Protein AF-A0A167TDJ9-F1 (afdb_monomer)

pLDDT: mean 86.51, std 13.33, range [45.44, 98.12]

Structure (mmCIF, N/CA/C/O backbone):
data_AF-A0A167TDJ9-F1
#
_entry.id   AF-A0A167TDJ9-F1
#
loop_
_atom_site.group_PDB
_atom_site.id
_atom_site.type_symbol
_atom_site.label_atom_id
_atom_site.label_alt_id
_atom_site.label_comp_id
_atom_site.label_asym_id
_atom_site.label_entity_id
_atom_site.label_seq_id
_atom_site.pdbx_PDB_ins_code
_atom_site.Cartn_x
_atom_site.Cartn_y
_atom_site.Cartn_z
_atom_site.occupancy
_atom_site.B_iso_or_equiv
_atom_site.auth_seq_id
_atom_site.auth_comp_id
_atom_site.auth_asym_id
_atom_site.auth_atom_id
_atom_site.pdbx_PDB_model_num
ATOM 1 N N . MET A 1 1 ? -6.066 8.130 31.021 1.00 65.12 1 MET A N 1
ATOM 2 C CA . MET A 1 1 ? -6.803 6.972 30.466 1.00 65.12 1 MET A CA 1
ATOM 3 C C . MET A 1 1 ? -6.018 6.459 29.274 1.00 65.12 1 MET A C 1
ATOM 5 O O . MET A 1 1 ? -5.495 7.272 28.528 1.00 65.12 1 MET A O 1
ATOM 9 N N . ASP A 1 2 ? -5.871 5.144 29.153 1.00 91.94 2 ASP A N 1
ATOM 10 C CA . ASP A 1 2 ? -5.159 4.492 28.048 1.00 91.94 2 ASP A CA 1
A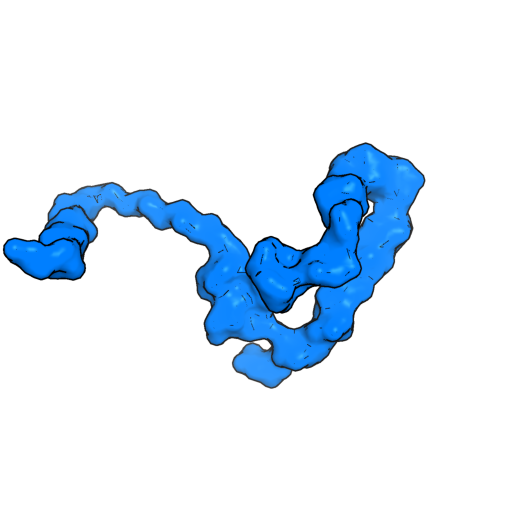TOM 11 C C . ASP A 1 2 ? -5.928 4.701 26.732 1.00 91.94 2 ASP A C 1
ATOM 13 O O . ASP A 1 2 ? -7.102 4.331 26.639 1.00 91.94 2 ASP A O 1
ATOM 17 N N . VAL A 1 3 ? -5.280 5.318 25.738 1.00 94.62 3 VAL A N 1
ATOM 18 C CA . VAL A 1 3 ? -5.872 5.656 24.430 1.00 94.62 3 VAL A CA 1
ATOM 19 C C . VAL A 1 3 ? -6.414 4.408 23.729 1.00 94.62 3 VAL A C 1
ATOM 21 O O . VAL A 1 3 ? -7.466 4.466 23.093 1.00 94.62 3 VAL A O 1
ATOM 24 N N . THR A 1 4 ? -5.763 3.259 23.918 1.00 96.31 4 THR A N 1
ATOM 25 C CA . THR A 1 4 ? -6.194 1.976 23.351 1.00 96.31 4 THR A CA 1
ATOM 26 C C . THR A 1 4 ? -7.534 1.539 23.936 1.00 96.31 4 THR A C 1
ATOM 28 O O . THR A 1 4 ? -8.431 1.118 23.205 1.00 96.31 4 THR A O 1
ATOM 31 N N . LYS A 1 5 ? -7.711 1.691 25.256 1.00 96.44 5 LYS A N 1
ATOM 32 C CA . LYS A 1 5 ? -8.964 1.340 25.946 1.00 96.44 5 LYS A CA 1
ATOM 33 C C . LYS A 1 5 ? -10.113 2.252 25.527 1.00 96.44 5 LYS A C 1
ATOM 35 O O . LYS A 1 5 ? -11.228 1.776 25.335 1.00 96.44 5 LYS A O 1
ATOM 40 N N . GLU A 1 6 ? -9.840 3.541 25.350 1.00 96.56 6 GLU A N 1
ATOM 41 C CA . GLU A 1 6 ? -10.830 4.504 24.857 1.00 96.56 6 GLU A CA 1
ATOM 42 C C . GLU A 1 6 ? -11.270 4.182 23.420 1.00 96.56 6 GLU A C 1
ATOM 44 O O . GLU A 1 6 ? -12.467 4.151 23.130 1.00 96.56 6 GLU A O 1
ATOM 49 N N . LEU A 1 7 ? -10.326 3.870 22.526 1.00 95.88 7 LEU A N 1
ATOM 50 C CA . LEU A 1 7 ? -10.634 3.468 21.153 1.00 95.88 7 LEU A CA 1
ATOM 51 C C . LEU A 1 7 ? -11.469 2.180 21.110 1.00 95.88 7 LEU A C 1
ATOM 53 O O . LEU A 1 7 ? -12.484 2.135 20.415 1.00 95.88 7 LEU A O 1
ATOM 57 N N . ALA A 1 8 ? -11.093 1.162 21.888 1.00 96.56 8 ALA A N 1
ATOM 58 C CA . ALA A 1 8 ? -11.832 -0.096 21.963 1.00 96.56 8 ALA A CA 1
ATOM 59 C C . ALA A 1 8 ? -13.288 0.117 22.411 1.00 96.56 8 ALA A C 1
ATOM 61 O O . ALA A 1 8 ? -14.206 -0.453 21.822 1.00 96.56 8 ALA A O 1
ATOM 62 N N . MET A 1 9 ? -13.526 0.991 23.398 1.00 97.19 9 MET A N 1
ATOM 63 C CA . MET A 1 9 ? -14.885 1.335 23.833 1.00 97.19 9 MET A CA 1
ATOM 64 C C . MET A 1 9 ? -15.693 2.042 22.741 1.00 97.19 9 MET A C 1
ATOM 66 O O . MET A 1 9 ? -16.887 1.775 22.596 1.00 97.19 9 MET A O 1
ATOM 70 N N . ARG A 1 10 ? -15.067 2.935 21.968 1.00 96.12 10 ARG A N 1
ATOM 71 C CA . ARG A 1 10 ? -15.729 3.621 20.847 1.00 96.12 10 ARG A CA 1
ATOM 72 C C . ARG A 1 10 ? -16.108 2.650 19.737 1.00 96.12 10 ARG A C 1
ATOM 74 O O . ARG A 1 10 ? -17.228 2.727 19.245 1.00 96.12 10 ARG A O 1
ATOM 81 N N . ILE A 1 11 ? -15.216 1.718 19.397 1.00 97.00 11 ILE A N 1
ATOM 82 C CA . ILE A 1 11 ? -15.487 0.648 18.427 1.00 97.00 11 ILE A CA 1
ATOM 83 C C . ILE A 1 11 ? -16.642 -0.231 18.923 1.00 97.00 11 ILE A C 1
ATOM 85 O O . ILE A 1 11 ? -17.596 -0.449 18.185 1.00 97.00 11 ILE A O 1
ATOM 89 N N . ALA A 1 12 ? -16.614 -0.662 20.189 1.00 97.06 12 ALA A N 1
ATOM 90 C CA . ALA A 1 12 ? -17.639 -1.537 20.764 1.00 97.06 12 ALA A CA 1
ATOM 91 C C . ALA A 1 12 ? -19.045 -0.909 20.816 1.00 97.06 12 ALA A C 1
ATOM 93 O O . ALA A 1 12 ? -20.041 -1.626 20.803 1.00 97.06 12 ALA A O 1
ATOM 94 N N . ARG A 1 13 ? -19.140 0.425 20.895 1.00 97.69 13 ARG A N 1
ATOM 95 C CA . ARG A 1 13 ? -20.414 1.167 20.934 1.00 97.69 13 ARG A CA 1
ATOM 96 C C . ARG A 1 13 ? -20.888 1.650 19.561 1.00 97.69 13 ARG A C 1
ATOM 98 O O . ARG A 1 13 ? -21.978 2.214 19.465 1.00 97.69 13 ARG A O 1
ATOM 105 N N . ALA A 1 14 ? -20.083 1.499 18.512 1.00 97.56 14 ALA A N 1
ATOM 106 C CA . ALA A 1 14 ? -20.428 1.999 17.190 1.00 97.56 14 ALA A CA 1
ATOM 107 C C . ALA A 1 14 ? -21.464 1.090 16.512 1.00 97.56 14 ALA A C 1
ATOM 109 O O . ALA A 1 14 ? -21.236 -0.096 16.311 1.00 97.56 14 ALA A O 1
ATOM 110 N N . ASN A 1 15 ? -22.590 1.669 16.089 1.00 97.75 15 ASN A N 1
ATOM 111 C CA . ASN A 1 15 ? -23.620 0.938 15.337 1.00 97.75 15 ASN A CA 1
ATOM 112 C C . ASN A 1 15 ? -23.248 0.723 13.859 1.00 97.75 15 ASN A C 1
ATOM 114 O O . ASN A 1 15 ? -23.838 -0.115 13.185 1.00 97.75 15 ASN A O 1
ATOM 118 N N . ARG A 1 16 ? -22.320 1.531 13.328 1.00 97.62 16 ARG A N 1
ATOM 119 C CA . ARG A 1 16 ? -21.840 1.489 11.941 1.00 97.62 16 ARG A CA 1
ATOM 120 C C . ARG A 1 16 ? -20.371 1.890 11.912 1.00 97.62 16 ARG A C 1
ATOM 122 O O . ARG A 1 16 ? -20.024 2.940 12.449 1.00 97.62 16 ARG A O 1
ATOM 129 N N . ILE A 1 17 ? -19.540 1.072 11.275 1.00 96.94 17 ILE A N 1
ATOM 130 C CA . ILE A 1 17 ? -18.102 1.304 11.121 1.00 96.94 17 ILE A CA 1
ATOM 131 C C . ILE A 1 17 ? -17.766 1.195 9.636 1.00 96.94 17 ILE A C 1
ATOM 133 O O . ILE A 1 17 ? -18.177 0.243 8.976 1.00 96.94 17 ILE A O 1
ATOM 137 N N . ALA A 1 18 ? -17.012 2.165 9.127 1.00 97.06 18 ALA A N 1
ATOM 138 C CA . ALA A 1 18 ? -16.362 2.085 7.828 1.00 97.06 18 ALA A CA 1
ATOM 139 C C . ALA A 1 18 ? -14.853 1.969 8.053 1.00 97.06 18 ALA A C 1
ATOM 141 O O . ALA A 1 18 ? -14.289 2.720 8.850 1.00 97.06 18 ALA A O 1
ATOM 142 N N . VAL A 1 19 ? -14.213 1.031 7.358 1.00 95.62 19 VAL A N 1
ATOM 143 C CA . VAL A 1 19 ? -12.759 0.850 7.387 1.00 95.62 19 VAL A CA 1
ATOM 144 C C . VAL A 1 19 ? -12.214 1.266 6.031 1.00 95.62 19 VAL A C 1
ATOM 146 O O . VAL A 1 19 ? -12.605 0.712 5.007 1.00 95.62 19 VAL A O 1
ATOM 149 N N . LEU A 1 20 ? -11.327 2.256 6.029 1.00 96.75 20 LEU A N 1
ATOM 150 C CA . LEU A 1 20 ? -10.579 2.662 4.846 1.00 96.75 20 LEU A CA 1
ATOM 151 C C . LEU A 1 20 ? -9.209 2.002 4.926 1.00 96.75 20 LEU A C 1
ATOM 153 O O . LEU A 1 20 ? -8.474 2.212 5.889 1.00 96.75 20 LEU A O 1
ATOM 157 N N . THR A 1 21 ? -8.898 1.174 3.938 1.00 94.56 21 THR A N 1
ATOM 158 C CA . THR A 1 21 ? -7.655 0.407 3.882 1.00 94.56 21 THR A CA 1
ATOM 159 C C . THR A 1 21 ? -7.009 0.540 2.507 1.00 94.56 21 THR A C 1
ATOM 161 O O . THR A 1 21 ? -7.634 1.021 1.561 1.00 94.56 21 THR A O 1
ATOM 164 N N . GLY A 1 22 ? -5.753 0.122 2.402 1.00 92.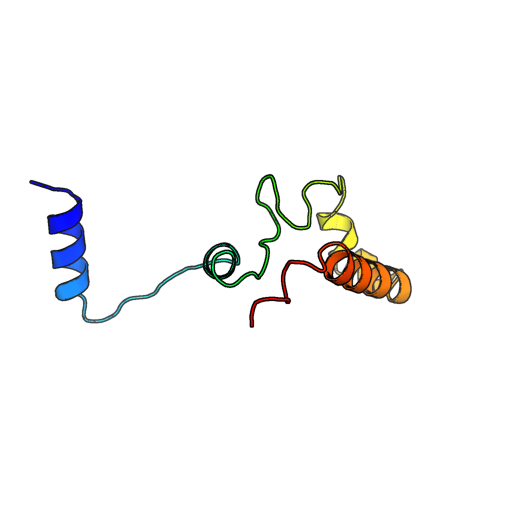38 22 GLY A N 1
ATOM 165 C CA . GLY A 1 22 ? -4.997 0.061 1.157 1.00 92.38 22 GLY A CA 1
ATOM 166 C C . GLY A 1 22 ? -4.279 -1.277 1.003 1.00 92.38 22 GLY A C 1
ATOM 167 O O . GLY A 1 22 ? -4.484 -2.201 1.791 1.00 92.38 22 GLY A O 1
ATOM 168 N N . ALA A 1 23 ? -3.401 -1.361 0.002 1.00 90.50 23 ALA A N 1
ATOM 169 C CA . ALA A 1 23 ? -2.651 -2.581 -0.308 1.00 90.50 23 ALA A CA 1
ATOM 170 C C . ALA A 1 23 ? -1.795 -3.092 0.869 1.00 90.50 23 ALA A C 1
ATOM 172 O O . ALA A 1 23 ? -1.634 -4.297 1.012 1.00 90.50 23 ALA A O 1
ATOM 173 N N . GLY A 1 24 ? -1.353 -2.202 1.768 1.00 90.31 24 GLY A N 1
ATOM 174 C CA . GLY A 1 24 ? -0.605 -2.562 2.979 1.00 90.31 24 GLY A CA 1
ATOM 175 C C . GLY A 1 24 ? -1.313 -3.558 3.910 1.00 90.31 24 GLY A C 1
ATOM 176 O O . GLY A 1 24 ? -0.659 -4.249 4.673 1.00 90.31 24 GLY A O 1
ATOM 177 N N . MET A 1 25 ? -2.640 -3.703 3.837 1.00 93.25 25 MET A N 1
ATOM 178 C CA . MET A 1 25 ? -3.352 -4.739 4.605 1.00 93.25 25 MET A CA 1
ATOM 179 C C . MET A 1 25 ? -3.080 -6.163 4.085 1.00 93.25 25 MET A C 1
ATOM 181 O O . MET A 1 25 ? -3.365 -7.130 4.780 1.00 93.25 25 MET A O 1
ATOM 185 N N . SER A 1 26 ? -2.563 -6.299 2.860 1.00 89.50 26 SER A N 1
ATOM 186 C CA . SER A 1 26 ? -2.301 -7.586 2.196 1.00 89.50 26 SER A CA 1
ATOM 187 C C . SER A 1 26 ? -0.817 -7.982 2.196 1.00 89.50 26 SER A C 1
ATOM 189 O O . SER A 1 26 ? -0.482 -9.072 1.737 1.00 89.50 26 SER A O 1
ATOM 191 N N . THR A 1 27 ? 0.079 -7.144 2.731 1.00 88.94 27 THR A N 1
ATOM 192 C CA . THR A 1 27 ? 1.525 -7.438 2.753 1.00 88.94 27 THR A CA 1
ATOM 193 C C . THR A 1 27 ? 1.846 -8.637 3.628 1.00 88.94 27 THR A C 1
ATOM 195 O O . THR A 1 27 ? 2.643 -9.484 3.244 1.00 88.94 27 THR A O 1
ATOM 198 N N . GLU A 1 28 ? 1.153 -8.771 4.759 1.00 86.19 28 GLU A N 1
ATOM 199 C CA . GLU A 1 28 ? 1.287 -9.919 5.667 1.00 86.19 28 GLU A CA 1
ATOM 200 C C . GLU A 1 28 ? 0.743 -11.230 5.066 1.00 86.19 28 GLU A C 1
ATOM 202 O O . GLU A 1 28 ? 1.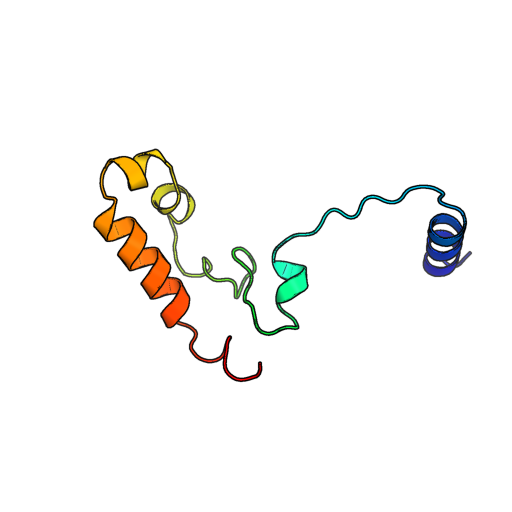023 -12.305 5.586 1.00 86.19 28 GLU A O 1
ATOM 207 N N . SER A 1 29 ? -0.021 -11.167 3.967 1.00 84.69 29 SER A N 1
ATOM 208 C CA . SER A 1 29 ? -0.454 -12.347 3.202 1.00 84.69 29 SER A CA 1
ATOM 209 C C . SER A 1 29 ? 0.421 -12.616 1.973 1.00 84.69 29 SER A C 1
ATOM 211 O O . SER A 1 29 ? -0.009 -13.321 1.064 1.00 84.69 29 SER A O 1
ATOM 213 N N . GLY A 1 30 ? 1.604 -12.002 1.903 1.00 82.12 30 GLY A N 1
ATOM 214 C CA . GLY A 1 30 ? 2.552 -12.152 0.800 1.00 82.12 30 GLY A CA 1
ATOM 215 C C . GLY A 1 30 ? 2.268 -11.269 -0.415 1.00 82.12 30 GLY A C 1
ATOM 216 O O . GLY A 1 30 ? 3.059 -11.269 -1.344 1.00 82.12 30 GLY A O 1
ATOM 217 N N . ILE A 1 31 ? 1.190 -10.474 -0.431 1.00 83.81 31 ILE A N 1
ATOM 218 C CA . ILE A 1 31 ? 0.887 -9.598 -1.572 1.00 83.81 31 ILE A CA 1
ATOM 219 C C . ILE A 1 31 ? 1.570 -8.243 -1.349 1.00 83.81 31 ILE A C 1
ATOM 221 O O . ILE A 1 31 ? 1.156 -7.502 -0.453 1.00 83.81 31 ILE A O 1
ATOM 225 N N . PRO A 1 32 ? 2.576 -7.869 -2.157 1.00 84.31 32 PRO A N 1
ATOM 226 C CA . PRO A 1 32 ? 3.312 -6.631 -1.962 1.00 84.31 32 PRO A CA 1
ATOM 227 C C . PRO A 1 32 ? 2.405 -5.421 -2.181 1.00 84.31 32 PRO A C 1
ATOM 229 O O . PRO A 1 32 ? 1.503 -5.423 -3.025 1.00 84.31 32 PRO A O 1
ATOM 232 N N . ASP A 1 33 ? 2.671 -4.349 -1.439 1.00 89.00 33 ASP A N 1
ATOM 233 C CA . ASP A 1 33 ? 2.049 -3.068 -1.727 1.00 89.00 33 ASP A CA 1
ATOM 234 C C . ASP A 1 33 ? 2.760 -2.339 -2.877 1.00 89.00 33 ASP A C 1
ATOM 236 O O . ASP A 1 33 ? 3.783 -2.762 -3.419 1.00 89.00 33 ASP A O 1
ATOM 240 N N . PHE A 1 34 ? 2.184 -1.210 -3.270 1.00 87.56 34 PHE A N 1
ATOM 241 C CA . PHE A 1 34 ? 2.670 -0.454 -4.414 1.00 87.56 34 PHE A CA 1
ATOM 242 C C . PHE A 1 34 ? 3.730 0.591 -4.050 1.00 87.56 34 PHE A C 1
ATOM 244 O O . PHE A 1 34 ? 4.693 0.764 -4.790 1.00 87.56 34 PHE A O 1
ATOM 251 N N . ARG A 1 35 ? 3.530 1.317 -2.942 1.00 88.31 35 ARG A N 1
ATOM 252 C CA . ARG A 1 35 ? 4.185 2.613 -2.675 1.00 88.31 35 ARG A CA 1
ATOM 253 C C . ARG A 1 35 ? 5.080 2.635 -1.435 1.00 88.31 35 ARG A C 1
ATOM 255 O O . ARG A 1 35 ? 5.613 3.698 -1.126 1.00 88.31 35 ARG A O 1
ATOM 262 N N . SER A 1 36 ? 5.208 1.535 -0.690 1.00 87.69 36 SER A N 1
ATOM 263 C CA . SER A 1 36 ? 6.180 1.495 0.407 1.00 87.69 36 SER A CA 1
ATOM 264 C C . SER A 1 36 ? 7.613 1.550 -0.127 1.00 87.69 36 SER A C 1
ATOM 266 O O . SER A 1 36 ? 7.855 1.355 -1.318 1.00 87.69 36 SER A O 1
ATOM 268 N N . GLU A 1 37 ? 8.575 1.776 0.768 1.00 85.25 37 GLU A N 1
ATOM 269 C CA . GLU A 1 37 ? 10.011 1.770 0.451 1.00 85.25 37 GLU A CA 1
ATOM 270 C C . GLU A 1 37 ? 10.455 0.479 -0.258 1.00 85.25 37 GLU A C 1
ATOM 272 O O . GLU A 1 37 ? 11.312 0.515 -1.133 1.00 85.25 37 GLU A O 1
ATOM 277 N N . ASN A 1 38 ? 9.813 -0.649 0.063 1.00 81.44 38 ASN A N 1
ATOM 278 C CA . ASN A 1 38 ? 10.048 -1.941 -0.579 1.00 81.44 38 ASN A CA 1
ATOM 279 C C . ASN A 1 38 ? 8.902 -2.358 -1.516 1.00 81.44 38 ASN A C 1
ATOM 281 O O . ASN A 1 38 ? 8.841 -3.527 -1.899 1.00 81.44 38 ASN A O 1
ATOM 285 N N . GLY A 1 39 ? 7.995 -1.450 -1.876 1.00 82.06 39 GLY A N 1
ATOM 286 C CA . GLY A 1 39 ? 6.836 -1.721 -2.724 1.00 82.06 39 GLY A CA 1
ATOM 287 C C . GLY A 1 39 ? 7.207 -1.964 -4.188 1.00 82.06 39 GLY A C 1
ATOM 288 O O . GLY A 1 39 ? 8.363 -1.823 -4.596 1.00 82.06 39 GLY A O 1
ATOM 289 N N . ILE A 1 40 ? 6.211 -2.320 -5.000 1.00 84.50 40 ILE A N 1
ATOM 290 C CA . ILE A 1 40 ? 6.392 -2.627 -6.431 1.00 84.50 40 ILE A CA 1
ATOM 291 C C . ILE A 1 40 ? 7.052 -1.459 -7.188 1.00 84.50 40 ILE A C 1
ATOM 293 O O . ILE A 1 40 ? 7.841 -1.688 -8.101 1.00 84.50 40 ILE A O 1
ATOM 297 N N . TYR A 1 41 ? 6.767 -0.212 -6.804 1.00 85.75 41 TYR A N 1
ATOM 298 C CA . TYR A 1 41 ? 7.219 0.980 -7.531 1.00 85.75 41 TYR A CA 1
ATOM 299 C C . TYR A 1 41 ? 8.534 1.573 -7.020 1.00 85.75 41 TYR A C 1
ATOM 301 O O . TYR A 1 41 ? 8.976 2.593 -7.536 1.00 85.75 41 TYR A O 1
ATOM 309 N N . ALA A 1 42 ? 9.183 0.949 -6.033 1.00 84.19 42 ALA A N 1
ATOM 310 C CA . ALA A 1 42 ? 10.356 1.515 -5.363 1.00 84.19 42 ALA A CA 1
ATOM 311 C C . ALA A 1 42 ? 11.546 1.823 -6.299 1.00 84.19 42 ALA A C 1
ATOM 313 O O . ALA A 1 42 ? 12.399 2.635 -5.955 1.00 84.19 42 ALA A O 1
ATOM 314 N N . GLN A 1 43 ? 11.613 1.178 -7.468 1.00 79.62 43 GLN A N 1
ATOM 315 C CA . GLN A 1 43 ? 12.704 1.323 -8.442 1.00 79.62 43 GLN A CA 1
ATOM 316 C C . GLN A 1 43 ? 12.275 2.004 -9.755 1.00 79.62 43 GLN A C 1
ATOM 318 O O . GLN A 1 43 ? 13.055 2.022 -10.703 1.00 79.62 43 GLN A O 1
ATOM 323 N N . GLU A 1 44 ? 11.052 2.535 -9.844 1.00 80.25 44 GLU A N 1
ATOM 324 C CA . GLU A 1 44 ? 10.517 3.142 -11.070 1.00 80.25 44 GLU A CA 1
ATOM 325 C C . GLU A 1 44 ? 10.224 4.632 -10.843 1.00 80.25 44 GLU A C 1
ATOM 327 O O . GLU A 1 44 ? 9.257 4.990 -10.171 1.00 80.25 44 GLU A O 1
ATOM 332 N N . GLU A 1 45 ? 11.050 5.504 -11.427 1.00 78.06 45 GLU A N 1
ATOM 333 C CA . GLU A 1 45 ? 10.978 6.960 -11.221 1.00 78.06 45 GLU A CA 1
ATOM 334 C C . GLU A 1 45 ? 9.704 7.601 -11.822 1.00 78.06 45 GLU A C 1
ATOM 336 O O . GLU A 1 45 ? 9.238 8.612 -11.304 1.00 78.06 45 GLU A O 1
ATOM 341 N N . ASP A 1 46 ? 9.078 6.975 -12.832 1.00 86.62 46 ASP A N 1
ATOM 342 C CA . ASP A 1 46 ? 7.924 7.518 -13.582 1.00 86.62 46 ASP A CA 1
ATOM 343 C C . ASP A 1 46 ? 6.659 6.638 -13.504 1.00 86.62 46 ASP A C 1
ATOM 345 O O . ASP A 1 46 ? 5.841 6.578 -14.430 1.00 86.62 46 ASP A O 1
ATOM 349 N N . VAL A 1 47 ? 6.466 5.920 -12.395 1.00 89.31 47 VAL A N 1
ATOM 350 C CA . VAL A 1 47 ? 5.385 4.925 -12.284 1.00 89.31 47 VAL A CA 1
ATOM 351 C C . VAL A 1 47 ? 3.981 5.488 -12.547 1.00 89.31 47 VAL A C 1
ATOM 353 O O . VAL A 1 47 ? 3.146 4.819 -13.157 1.00 89.31 47 VAL A O 1
ATOM 356 N N . GLU A 1 48 ? 3.713 6.733 -12.149 1.00 89.81 48 GLU A N 1
ATOM 357 C CA . GLU A 1 48 ? 2.411 7.376 -12.369 1.00 89.81 48 GLU A CA 1
ATOM 358 C C . GLU A 1 48 ? 2.131 7.618 -13.855 1.00 89.81 48 GLU A C 1
ATOM 360 O O . GLU A 1 48 ? 0.992 7.471 -14.303 1.00 89.81 48 GLU A O 1
ATOM 365 N N . TYR A 1 49 ? 3.168 7.931 -14.636 1.00 93.62 49 TYR A N 1
ATOM 366 C CA . TYR A 1 49 ? 3.047 8.075 -16.081 1.00 93.62 49 TYR A CA 1
ATOM 367 C C . TYR A 1 49 ? 2.741 6.727 -16.730 1.00 93.62 49 TYR A C 1
ATOM 369 O O . TYR A 1 49 ? 1.783 6.631 -17.500 1.00 93.62 49 TYR A O 1
ATOM 377 N N . TYR A 1 50 ? 3.479 5.672 -16.376 1.00 91.31 50 TYR A N 1
ATOM 378 C CA . TYR A 1 50 ? 3.252 4.332 -16.924 1.00 91.31 50 TYR A CA 1
ATOM 379 C C . TYR A 1 50 ? 1.878 3.761 -16.562 1.00 91.31 50 TYR A C 1
ATOM 381 O O . TYR A 1 50 ? 1.309 3.013 -17.349 1.00 91.31 50 TYR A O 1
ATOM 389 N N . LEU A 1 51 ? 1.319 4.141 -15.412 1.00 92.06 51 LEU A N 1
ATOM 390 C CA . LEU A 1 51 ? -0.017 3.729 -14.970 1.00 92.06 51 LEU A CA 1
ATOM 391 C C . LEU A 1 51 ? -1.148 4.640 -15.464 1.00 92.06 51 LEU A C 1
ATOM 393 O O . LEU A 1 51 ? -2.317 4.381 -15.174 1.00 92.06 51 LEU A O 1
ATOM 397 N N . SER A 1 52 ? -0.822 5.707 -16.191 1.00 95.31 52 SER A N 1
ATOM 398 C CA . SER A 1 52 ? -1.816 6.656 -16.679 1.00 95.31 52 SER A CA 1
ATOM 399 C C . SER A 1 52 ? -2.663 6.076 -17.813 1.00 95.31 52 SER A C 1
ATOM 401 O O . SER A 1 52 ? -2.195 5.299 -18.651 1.00 95.31 52 SER A O 1
ATOM 403 N N . GLU A 1 53 ? -3.910 6.544 -17.902 1.00 97.12 53 GLU A N 1
ATOM 404 C CA . GLU A 1 53 ? -4.788 6.267 -19.045 1.00 97.12 53 GLU A CA 1
ATOM 405 C C . GLU A 1 53 ? -4.126 6.680 -20.369 1.00 97.12 53 GLU A C 1
ATOM 407 O O . GLU A 1 53 ? -4.197 5.952 -21.358 1.00 97.12 53 GLU A O 1
ATOM 412 N N . TYR A 1 54 ? -3.429 7.822 -20.375 1.00 97.31 54 TYR A N 1
ATOM 413 C CA . TYR A 1 54 ? -2.724 8.333 -21.548 1.00 97.31 54 TYR A CA 1
ATOM 414 C C . TYR A 1 54 ? -1.676 7.342 -22.065 1.00 97.31 54 TYR A C 1
ATOM 416 O O . TYR A 1 54 ? -1.623 7.056 -23.264 1.00 97.31 54 TYR A O 1
ATOM 424 N N . TYR A 1 55 ? -0.845 6.805 -21.169 1.00 96.56 55 TYR A N 1
ATOM 425 C CA . TYR A 1 55 ? 0.185 5.849 -21.552 1.00 96.56 55 TYR A CA 1
ATOM 426 C C . TYR A 1 55 ? -0.419 4.541 -22.050 1.00 96.56 55 TYR A C 1
ATOM 428 O O . TYR A 1 55 ? -0.000 4.046 -23.096 1.00 96.56 55 TYR A O 1
ATOM 436 N N . PHE A 1 56 ? -1.444 4.031 -21.361 1.00 97.12 56 PHE A N 1
ATOM 437 C CA . PHE A 1 56 ? -2.178 2.841 -21.785 1.00 97.12 56 PHE A CA 1
ATOM 438 C C . PHE A 1 56 ? -2.787 3.010 -23.182 1.00 97.12 56 PHE A C 1
ATOM 440 O O . PHE A 1 56 ? -2.614 2.143 -24.037 1.00 97.12 56 PHE A O 1
ATOM 447 N N . ALA A 1 57 ? -3.445 4.141 -23.447 1.00 98.00 57 ALA A N 1
ATOM 448 C CA . ALA A 1 57 ? -4.064 4.422 -24.739 1.00 98.00 57 ALA A CA 1
ATOM 449 C C . ALA A 1 57 ? -3.037 4.478 -25.881 1.00 98.00 57 ALA A C 1
ATOM 451 O O . ALA A 1 57 ? -3.330 4.070 -27.005 1.00 98.00 57 ALA A O 1
ATOM 452 N N . LYS A 1 58 ? -1.826 4.972 -25.600 1.00 98.12 58 LYS A N 1
ATOM 453 C CA . LYS A 1 58 ? -0.753 5.118 -26.591 1.00 98.12 58 LYS A CA 1
ATOM 454 C C . LYS A 1 58 ? 0.077 3.844 -26.777 1.00 98.12 58 LYS A C 1
ATOM 456 O O . LYS A 1 58 ? 0.496 3.561 -27.896 1.00 98.12 58 LYS A O 1
ATOM 461 N N . ASN A 1 59 ? 0.321 3.091 -25.705 1.00 97.69 59 ASN A N 1
ATOM 462 C CA . ASN A 1 59 ? 1.226 1.939 -25.672 1.00 97.69 59 ASN A CA 1
ATOM 463 C C . ASN A 1 59 ? 0.617 0.753 -24.889 1.00 97.69 59 ASN A C 1
ATOM 465 O O . ASN A 1 59 ? 1.193 0.312 -23.892 1.00 97.69 59 ASN A O 1
ATOM 469 N N . PRO A 1 60 ? -0.526 0.185 -25.320 1.00 96.69 60 PRO A N 1
ATOM 470 C CA . PRO A 1 60 ? -1.235 -0.825 -24.531 1.00 96.69 60 PRO A CA 1
ATOM 471 C C . PRO A 1 60 ? -0.428 -2.117 -24.348 1.00 96.69 60 PRO A C 1
ATOM 473 O O . PRO A 1 60 ? -0.515 -2.755 -23.304 1.00 96.69 60 PRO A O 1
ATOM 476 N N . VAL A 1 61 ? 0.379 -2.508 -25.342 1.00 97.31 61 VAL A N 1
ATOM 477 C CA . VAL A 1 61 ? 1.224 -3.711 -25.252 1.00 97.31 61 VAL A CA 1
ATOM 478 C C . VAL A 1 61 ? 2.326 -3.532 -24.208 1.00 97.31 61 VAL A C 1
ATOM 480 O O . VAL A 1 61 ? 2.501 -4.412 -23.369 1.00 97.31 61 VAL A O 1
ATOM 483 N N . ASP A 1 62 ? 3.026 -2.393 -24.228 1.00 94.62 62 ASP A N 1
ATOM 484 C CA . ASP A 1 62 ? 4.092 -2.099 -23.260 1.00 94.62 62 ASP A CA 1
ATOM 485 C C . ASP A 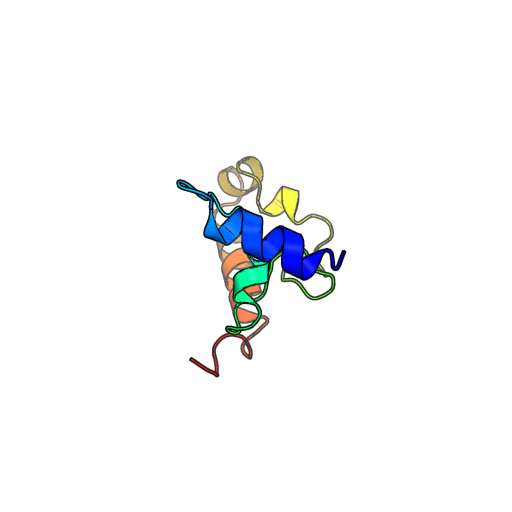1 62 ? 3.534 -1.999 -21.835 1.00 94.62 62 ASP A C 1
ATOM 487 O O . ASP A 1 62 ? 4.064 -2.616 -20.915 1.00 94.62 62 ASP A O 1
ATOM 491 N N . PHE A 1 63 ? 2.385 -1.335 -21.666 1.00 94.44 63 PHE A N 1
ATOM 492 C CA . PHE A 1 63 ? 1.672 -1.269 -20.391 1.00 94.44 63 PHE A CA 1
ATOM 493 C C . PHE A 1 63 ? 1.439 -2.660 -19.777 1.00 94.44 63 PHE A C 1
ATOM 495 O O . PHE A 1 63 ? 1.773 -2.903 -18.615 1.00 94.44 63 PHE A O 1
ATOM 502 N N . TRP A 1 64 ? 0.905 -3.604 -20.562 1.00 93.31 64 TRP A N 1
ATOM 503 C CA . TRP A 1 64 ? 0.675 -4.970 -20.087 1.00 93.31 64 TRP A CA 1
ATOM 504 C C . TRP A 1 64 ? 1.976 -5.729 -19.822 1.00 93.31 64 TRP A C 1
ATOM 506 O O . TRP A 1 64 ? 2.049 -6.480 -18.849 1.00 93.31 64 TRP A O 1
ATOM 516 N N . GLN A 1 65 ? 3.009 -5.527 -20.643 1.00 92.44 65 GLN A N 1
ATOM 517 C CA . GLN A 1 65 ? 4.328 -6.120 -20.411 1.00 92.44 65 GLN A CA 1
ATOM 518 C C . GLN A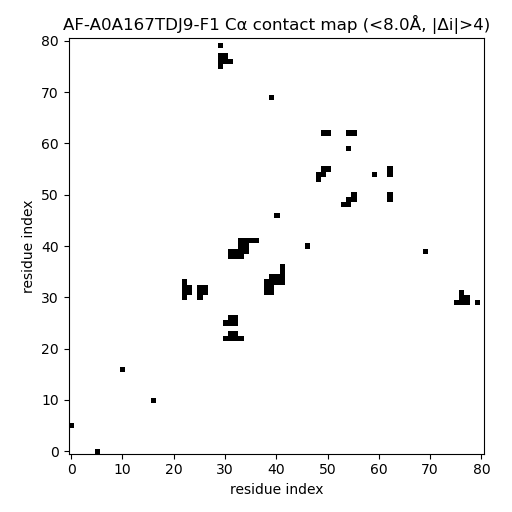 1 65 ? 4.932 -5.642 -19.088 1.00 92.44 65 GLN A C 1
ATOM 520 O O . GLN A 1 65 ? 5.430 -6.469 -18.326 1.00 92.44 65 GLN A O 1
ATOM 525 N N . ARG 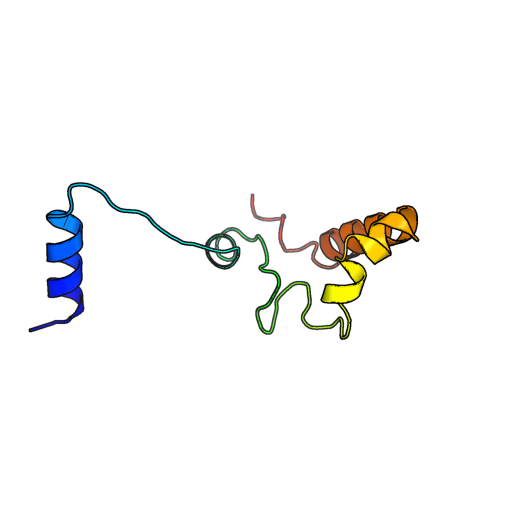A 1 66 ? 4.824 -4.348 -18.767 1.00 88.69 66 ARG A N 1
ATOM 526 C CA . ARG A 1 66 ? 5.269 -3.781 -17.484 1.00 88.69 66 ARG A CA 1
ATOM 527 C C . ARG A 1 66 ? 4.503 -4.354 -16.304 1.00 88.69 66 ARG A C 1
ATOM 529 O O . ARG A 1 66 ? 5.129 -4.822 -15.359 1.00 88.69 66 ARG A O 1
ATOM 536 N N . LEU A 1 67 ? 3.172 -4.403 -16.379 1.00 86.56 67 LEU A N 1
ATOM 537 C CA . LEU A 1 67 ? 2.348 -4.988 -15.316 1.00 86.56 67 LEU A CA 1
ATOM 538 C C . LEU A 1 67 ? 2.697 -6.455 -15.042 1.00 86.56 67 LEU A C 1
ATOM 540 O O . LEU A 1 67 ? 2.807 -6.864 -13.886 1.00 86.56 67 LEU A O 1
ATOM 544 N N . ILE A 1 68 ? 2.885 -7.255 -16.094 1.00 86.88 68 ILE A N 1
ATOM 545 C CA . ILE A 1 68 ? 3.293 -8.657 -15.953 1.00 86.88 68 ILE A CA 1
ATOM 546 C C . ILE A 1 68 ? 4.717 -8.741 -15.397 1.00 86.88 68 ILE A C 1
ATOM 548 O O . ILE A 1 68 ? 4.967 -9.543 -14.501 1.00 86.88 68 ILE A O 1
ATOM 552 N N . SER A 1 69 ? 5.633 -7.900 -15.879 1.00 84.88 69 SER A N 1
ATOM 553 C CA . SER A 1 69 ? 7.015 -7.835 -15.395 1.00 84.88 69 SER A CA 1
ATOM 554 C C . SER A 1 69 ? 7.073 -7.536 -13.896 1.00 84.88 69 SER A C 1
ATOM 556 O O . SER A 1 69 ? 7.714 -8.274 -13.156 1.00 84.88 69 SER A O 1
ATOM 558 N N . TRP A 1 70 ? 6.327 -6.538 -13.416 1.00 83.00 70 TRP A N 1
ATOM 559 C CA . TRP A 1 70 ? 6.238 -6.204 -11.992 1.00 83.00 70 TRP A CA 1
ATOM 560 C C . TRP A 1 70 ? 5.622 -7.315 -11.140 1.00 83.00 70 TRP A C 1
ATOM 562 O O . TRP A 1 70 ? 6.023 -7.503 -9.997 1.00 83.00 70 TRP A O 1
ATOM 572 N N . ARG A 1 71 ? 4.678 -8.086 -11.688 1.00 75.62 71 ARG A N 1
ATOM 573 C CA . ARG A 1 71 ? 4.150 -9.277 -11.009 1.00 75.62 71 ARG A CA 1
ATOM 574 C C . ARG A 1 71 ? 5.192 -10.394 -10.913 1.00 75.62 71 ARG A C 1
ATOM 576 O O . ARG A 1 71 ? 5.216 -11.123 -9.930 1.00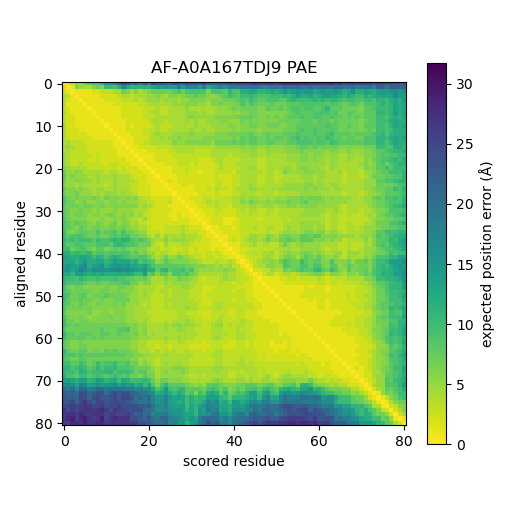 75.62 71 ARG A O 1
ATOM 583 N N . LEU A 1 72 ? 6.006 -10.574 -11.950 1.00 71.25 72 LEU A N 1
ATOM 584 C CA . LEU A 1 72 ? 6.983 -11.663 -12.036 1.00 71.25 72 LEU A CA 1
ATOM 585 C C . LEU A 1 72 ? 8.325 -11.333 -11.379 1.00 71.25 72 LEU A C 1
ATOM 587 O O . LEU A 1 72 ? 9.062 -12.255 -11.037 1.00 71.25 72 LEU A O 1
ATOM 591 N N . SER A 1 73 ? 8.652 -10.054 -11.189 1.00 68.25 73 SER A N 1
ATOM 592 C CA . SER A 1 73 ? 9.907 -9.617 -10.571 1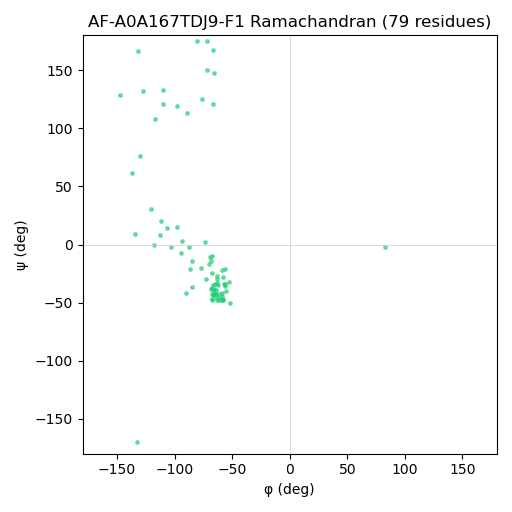.00 68.25 73 SER A CA 1
ATOM 593 C C . SER A 1 73 ? 10.013 -9.981 -9.088 1.00 68.25 73 SER A C 1
ATOM 595 O O . SER A 1 73 ? 11.103 -9.877 -8.527 1.00 68.25 73 SER A O 1
ATOM 597 N N . ARG A 1 74 ? 8.926 -10.460 -8.463 1.00 64.44 74 ARG A N 1
ATOM 598 C CA . ARG A 1 74 ? 8.908 -10.974 -7.086 1.00 64.44 74 ARG A CA 1
ATOM 599 C C . ARG A 1 74 ? 8.235 -12.346 -6.983 1.00 64.44 74 ARG A C 1
ATOM 601 O O . ARG A 1 74 ? 7.102 -12.462 -6.527 1.00 64.44 74 ARG A O 1
ATOM 608 N N . PRO A 1 75 ? 8.926 -13.420 -7.398 1.00 55.00 75 PRO A N 1
ATOM 609 C CA . PRO A 1 75 ? 8.386 -14.778 -7.351 1.00 55.00 75 PRO A CA 1
ATOM 610 C C . PRO A 1 75 ? 8.223 -15.331 -5.924 1.00 55.00 75 PRO A C 1
ATOM 612 O O . PRO A 1 75 ? 7.616 -16.388 -5.761 1.00 55.00 75 PRO A O 1
ATOM 615 N N . GLU A 1 76 ? 8.764 -14.650 -4.909 1.00 55.75 76 GLU A N 1
ATOM 616 C CA . GLU A 1 76 ? 8.623 -15.007 -3.490 1.00 55.75 76 GLU A CA 1
ATOM 617 C C . GLU A 1 76 ? 7.201 -14.709 -2.959 1.00 55.75 76 GLU A C 1
ATOM 619 O O . GLU A 1 76 ? 6.691 -15.442 -2.119 1.00 55.75 76 GLU A O 1
ATOM 624 N N . ASP A 1 77 ? 6.524 -13.705 -3.528 1.00 54.41 77 ASP A N 1
ATOM 625 C CA . ASP A 1 77 ? 5.263 -13.111 -3.042 1.00 54.41 77 ASP A CA 1
ATOM 626 C C . ASP A 1 77 ? 4.011 -13.996 -3.270 1.00 54.41 77 ASP A C 1
ATOM 628 O O . ASP A 1 77 ? 2.879 -13.621 -2.975 1.00 54.41 77 ASP A O 1
ATOM 632 N N . CYS A 1 78 ? 4.177 -15.196 -3.832 1.00 51.41 78 CYS A N 1
ATOM 633 C CA . CYS A 1 78 ? 3.082 -16.143 -4.089 1.00 51.41 78 CYS A CA 1
ATOM 634 C C . CYS A 1 78 ? 3.402 -17.586 -3.665 1.00 51.41 78 CYS A C 1
ATOM 636 O O . CYS A 1 78 ? 2.655 -18.490 -4.033 1.00 51.41 78 CYS A O 1
ATOM 638 N N . ARG A 1 79 ? 4.515 -17.842 -2.961 1.00 49.06 79 ARG A N 1
ATOM 639 C CA . ARG A 1 79 ? 4.931 -19.220 -2.625 1.00 49.06 79 ARG A CA 1
ATOM 640 C C . ARG A 1 79 ? 4.287 -19.795 -1.360 1.00 49.06 79 ARG A C 1
ATOM 642 O O . ARG A 1 79 ? 4.325 -21.011 -1.204 1.00 49.06 79 ARG A O 1
ATOM 649 N N . ASP A 1 80 ? 3.665 -18.958 -0.530 1.00 45.44 80 ASP A N 1
ATOM 650 C CA . ASP A 1 80 ? 3.131 -19.348 0.786 1.00 45.44 80 ASP A CA 1
ATOM 651 C C . ASP A 1 80 ? 1.585 -19.319 0.884 1.00 45.44 80 ASP A C 1
ATOM 653 O O . ASP A 1 80 ? 1.031 -19.286 1.985 1.00 45.44 80 ASP A O 1
ATOM 657 N N . LEU A 1 81 ? 0.880 -19.360 -0.256 1.00 46.12 81 LEU A N 1
ATOM 658 C CA . LEU A 1 81 ? -0.568 -19.625 -0.350 1.00 46.12 81 LEU A CA 1
ATOM 659 C C . LEU A 1 81 ? -0.818 -20.978 -1.025 1.00 46.12 81 LEU A C 1
ATOM 661 O O . LEU A 1 81 ? -1.730 -21.698 -0.560 1.00 46.12 81 LEU A O 1
#

Sequence (81 aa):
MDVTKELAMRIARANRIAVLTGAGMSTESGIPDFRSENGIYAQEEDVEYYLSEYYFAKNPVDFWQRLISWRLSRPEDCRDL

Mean predicted aligned error: 6.72 Å

Radius of gyration: 18.72 Å; Cα contacts (8 Å, |Δi|>4): 45; chains: 1; bounding box: 36×28×57 Å

Organism: NCBI:txid294699

Foldseek 3Di:
DDPVVVVVVVVVPDPDDDDDDAQVVCVVVLRFGDDPCPGLCVPPPPVVVLPDPVVCVVPVPVSVVSVVCSVPVCPVSPPPD

InterPro domains:
  IPR003000 Sirtu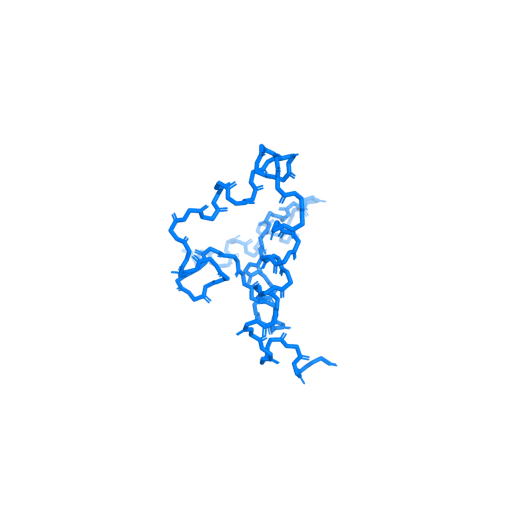in family [PF02146] (22-65)
  IPR026590 Sirtuin family, catalytic core domain [PS50305] (1-81)
  IPR026591 Sirtuin, catalytic core small domain superfamily [G3DSA:3.30.1600.10] (31-73)
  IPR029035 DHS-like NAD/FAD-binding domain superfamily [SSF52467] (5-69)
  IPR050134 NAD-dependent sirtuin protein deacylases [PTHR11085] (5-65)

Secondary structure (DSSP, 8-state):
--HHHHHHHHHHH-S-------GGGGGGGT---SSSTTSTTTT-TTHHHHTSHHHHHH-HHHHHHHHHHHHHS-GGGGS--

Solvent-accessible surface area (backbone atoms only — not comparable to full-atom values): 5119 Å² total; per-residue (Å²): 130,62,66,68,60,55,49,53,53,52,60,75,68,51,92,74,84,87,86,88,84,62,54,69,79,36,39,90,75,37,39,76,27,54,82,47,88,86,17,76,44,60,85,47,96,56,52,69,56,60,71,27,69,68,39,34,76,74,37,51,69,59,40,52,51,50,55,51,47,64,60,59,75,46,71,72,46,68,72,88,121